Protein AF-A0A2P5KCD7-F1 (afdb_monomer_lite)

Secondary structure (DSSP, 8-state):
---TT-SHHHHHHHHHHHHHHHHHHHHHHHHHHTSTT----GGG-STT--TTTHHHHHHHHHHTT-EEEEEE-TTSSEEEEEE-------S--

Radius of gyration: 29.49 Å; chains: 1; bounding box: 62×32×85 Å

pLDDT: mean 74.32, std 16.32, range [42.06, 95.5]

InterPro domains:
  IPR003594 Histidine kinase/HSP90-like ATPase domain [PF02518] (36-87)
  IPR036890 Histidine kinase/HSP90-like ATPase superfamily [G3DSA:3.30.565.10] (29-92)
  IPR036890 Histidine kinase/HSP90-like ATPase superfamily [SSF55874] (35-85)

Sequence (93 aa):
MRRPFDSLFGRLALLVVGVLLLAHFAWFALVNASRPFVRLDPARGGNGHSGLGLAIVERLTNRLGGECRIGNRERGGLRVELEFPAQSGAAQV

Foldseek 3Di:
DDPPCPDPVNVVVVVVVVVVVVVVVVVVVVVVVPPPDPPPDPVPPPPDDDPPCVVVVQVVLVVQVKHWDWDADPVGDIDIDIGHPDPPDDPDD

Organism: NCBI:txid417203

Structure (mmCIF, N/CA/C/O backbone):
data_AF-A0A2P5KCD7-F1
#
_entry.id   AF-A0A2P5KCD7-F1
#
loop_
_atom_site.group_PDB
_atom_site.id
_atom_site.type_symbol
_atom_site.label_atom_id
_atom_site.label_alt_id
_atom_site.label_comp_id
_atom_site.label_asym_id
_atom_site.label_entity_id
_atom_site.label_seq_id
_atom_site.pdbx_PDB_ins_code
_atom_site.Cartn_x
_atom_site.Cartn_y
_atom_site.Cartn_z
_atom_site.occupancy
_atom_site.B_iso_or_equiv
_atom_site.auth_seq_id
_atom_site.auth_comp_id
_atom_site.auth_asym_id
_atom_site.auth_atom_id
_atom_site.pdbx_PDB_model_num
ATOM 1 N N . MET A 1 1 ? 41.331 -18.105 -40.496 1.00 49.69 1 MET A N 1
ATOM 2 C CA . MET A 1 1 ? 40.363 -17.906 -39.395 1.00 49.69 1 MET A CA 1
ATOM 3 C C . MET A 1 1 ? 40.352 -16.429 -39.000 1.00 49.69 1 MET A C 1
ATOM 5 O O . MET A 1 1 ? 41.164 -16.024 -38.183 1.00 49.69 1 MET A O 1
ATOM 9 N N . ARG A 1 2 ? 39.517 -15.591 -39.630 1.00 56.62 2 ARG A N 1
ATOM 10 C CA . ARG A 1 2 ? 39.327 -14.181 -39.235 1.00 56.62 2 ARG A CA 1
ATOM 11 C C . ARG A 1 2 ? 37.963 -14.093 -38.563 1.00 56.62 2 ARG A C 1
ATOM 13 O O . ARG A 1 2 ? 36.981 -14.525 -39.161 1.00 56.62 2 ARG A O 1
ATOM 20 N N . ARG A 1 3 ? 37.912 -13.664 -37.300 1.00 66.69 3 ARG A N 1
ATOM 21 C CA . ARG A 1 3 ? 36.655 -13.614 -36.546 1.00 66.69 3 ARG A CA 1
ATOM 22 C C . ARG A 1 3 ? 35.748 -12.553 -37.192 1.00 66.69 3 ARG A C 1
ATOM 24 O O . ARG A 1 3 ? 36.227 -11.452 -37.452 1.00 66.69 3 ARG A O 1
ATOM 31 N N . PRO A 1 4 ? 34.463 -12.843 -37.459 1.00 60.91 4 PRO A N 1
ATOM 32 C CA . PRO A 1 4 ? 33.572 -11.930 -38.189 1.00 60.91 4 PRO A CA 1
ATOM 33 C C . PRO A 1 4 ? 33.280 -10.609 -37.444 1.00 60.91 4 PRO A C 1
ATOM 35 O O . PRO A 1 4 ? 32.682 -9.698 -38.010 1.00 60.91 4 PRO A O 1
ATOM 38 N N . PHE A 1 5 ? 33.737 -10.482 -36.195 1.00 58.62 5 PHE A N 1
ATOM 39 C CA . PHE A 1 5 ? 33.457 -9.375 -35.278 1.00 58.62 5 PHE A CA 1
ATOM 40 C C . PHE A 1 5 ? 34.540 -8.280 -35.220 1.00 58.62 5 PHE A C 1
ATOM 42 O O . PHE A 1 5 ? 34.372 -7.307 -34.489 1.00 58.62 5 PHE A O 1
ATOM 49 N N . ASP A 1 6 ? 35.632 -8.391 -35.985 1.00 64.94 6 ASP A N 1
ATOM 50 C CA . ASP A 1 6 ? 36.728 -7.404 -35.948 1.00 64.94 6 ASP A CA 1
ATOM 51 C C . ASP A 1 6 ? 36.595 -6.257 -36.961 1.00 64.94 6 ASP A C 1
ATOM 53 O O . ASP A 1 6 ? 37.480 -5.407 -37.062 1.00 64.94 6 ASP A O 1
ATOM 57 N N . SER A 1 7 ? 35.483 -6.180 -37.698 1.00 80.75 7 SER A N 1
ATOM 58 C CA . SER A 1 7 ? 35.210 -5.009 -38.532 1.00 80.75 7 SER A CA 1
ATOM 59 C C . SER A 1 7 ? 34.773 -3.824 -37.666 1.00 80.75 7 SER A C 1
ATOM 61 O O . SER A 1 7 ? 34.021 -3.985 -36.701 1.00 80.75 7 SER A O 1
ATOM 63 N N . LEU A 1 8 ? 35.205 -2.610 -38.034 1.00 81.38 8 LEU A N 1
ATOM 64 C CA . LEU A 1 8 ? 34.681 -1.366 -37.448 1.00 81.38 8 LEU A CA 1
ATOM 65 C C . LEU A 1 8 ? 33.144 -1.357 -37.465 1.00 81.38 8 LEU A C 1
ATOM 67 O O . LEU A 1 8 ? 32.514 -0.960 -36.488 1.00 81.38 8 LEU A O 1
ATOM 71 N N . PHE A 1 9 ? 32.554 -1.888 -38.539 1.00 82.00 9 PHE A N 1
ATOM 72 C CA . PHE A 1 9 ? 31.114 -2.062 -38.694 1.00 82.00 9 PHE A CA 1
ATOM 73 C C . PHE A 1 9 ? 30.512 -3.047 -37.680 1.00 82.00 9 PHE A C 1
ATOM 75 O O . PHE A 1 9 ? 29.496 -2.745 -37.067 1.00 82.00 9 PHE A O 1
ATOM 82 N N . GLY A 1 10 ? 31.152 -4.195 -37.444 1.00 84.44 10 GLY A N 1
ATOM 83 C CA . GLY A 1 10 ? 30.703 -5.193 -36.471 1.00 84.44 10 GLY A CA 1
ATOM 84 C C . GLY A 1 10 ? 30.776 -4.690 -35.031 1.00 84.44 10 GLY A C 1
ATOM 85 O O . GLY A 1 10 ? 29.849 -4.913 -34.256 1.00 84.44 10 GLY A O 1
ATOM 86 N N . ARG A 1 11 ? 31.832 -3.944 -34.681 1.00 86.19 11 ARG A N 1
ATOM 87 C CA . ARG A 1 11 ? 31.950 -3.302 -33.362 1.00 86.19 11 ARG A CA 1
ATOM 88 C C . ARG A 1 11 ? 30.901 -2.212 -33.172 1.00 86.19 11 ARG A C 1
ATOM 90 O O . ARG A 1 11 ? 30.273 -2.169 -32.121 1.00 86.19 11 ARG A O 1
ATOM 97 N N . LEU A 1 12 ? 30.667 -1.380 -34.190 1.00 87.94 12 LEU A N 1
ATOM 98 C CA . LEU A 1 12 ? 29.612 -0.367 -34.158 1.00 87.94 12 LEU A CA 1
ATOM 99 C C . LEU A 1 12 ? 28.227 -1.012 -34.020 1.00 87.94 12 LEU A C 1
ATOM 101 O O . LEU A 1 12 ? 27.455 -0.596 -33.165 1.00 87.94 12 LEU A O 1
ATOM 105 N N . ALA A 1 13 ? 27.932 -2.056 -34.797 1.00 89.50 13 ALA A N 1
ATOM 106 C CA . ALA A 1 13 ? 26.671 -2.786 -34.710 1.00 89.50 13 ALA A CA 1
ATOM 107 C C . ALA A 1 13 ? 26.462 -3.394 -33.314 1.00 89.50 13 ALA A C 1
ATOM 109 O O . ALA A 1 13 ? 25.376 -3.281 -32.750 1.00 89.50 13 ALA A O 1
ATOM 110 N N . LEU A 1 14 ? 27.509 -3.972 -32.719 1.00 90.19 14 LEU A N 1
ATOM 111 C CA . LEU A 1 14 ? 27.451 -4.547 -31.375 1.00 90.19 14 LEU A CA 1
ATOM 112 C C . LEU A 1 14 ? 27.254 -3.466 -30.301 1.00 90.19 14 LEU A C 1
ATOM 114 O O . LEU A 1 14 ? 26.444 -3.655 -29.396 1.00 90.19 14 LEU A O 1
ATOM 118 N N . LEU A 1 15 ? 27.920 -2.314 -30.431 1.00 93.38 15 LEU A N 1
ATOM 119 C CA . LEU A 1 15 ? 27.704 -1.167 -29.546 1.00 93.38 15 LEU A CA 1
ATOM 120 C C . LEU A 1 15 ? 26.283 -0.616 -29.666 1.00 93.38 15 LEU A C 1
ATOM 122 O O . LEU A 1 15 ? 25.651 -0.367 -28.648 1.00 93.38 15 LEU A O 1
ATOM 126 N N . VAL A 1 16 ? 25.757 -0.464 -30.883 1.00 93.62 16 VAL A N 1
ATOM 127 C CA . VAL A 1 16 ? 24.399 0.046 -31.115 1.00 93.62 16 VAL A CA 1
ATOM 128 C C . VAL A 1 16 ? 23.359 -0.900 -30.525 1.00 93.62 16 VAL A C 1
ATOM 130 O O . VAL A 1 16 ? 22.493 -0.459 -29.775 1.00 93.62 16 VAL A O 1
ATOM 133 N N . VAL A 1 17 ? 23.468 -2.203 -30.796 1.00 94.50 17 VAL A N 1
ATOM 134 C CA . VAL A 1 17 ? 22.564 -3.205 -30.214 1.00 94.50 17 VAL A CA 1
ATOM 135 C C . VAL A 1 17 ? 22.684 -3.216 -28.689 1.00 94.50 17 VAL A C 1
ATOM 137 O O . VAL A 1 17 ? 21.668 -3.215 -27.999 1.00 94.50 17 VAL A O 1
ATOM 140 N N . GLY A 1 18 ? 23.905 -3.150 -28.152 1.00 94.50 18 GLY A N 1
ATOM 141 C CA . GLY A 1 18 ? 24.147 -3.072 -26.714 1.00 94.50 18 GLY A CA 1
ATOM 142 C C . GLY A 1 18 ? 23.494 -1.848 -26.072 1.00 94.50 18 GLY A C 1
ATOM 143 O O . GLY A 1 18 ? 22.765 -1.993 -25.095 1.00 94.50 18 GLY A O 1
ATOM 144 N N . VAL A 1 19 ? 23.689 -0.658 -26.646 1.00 95.50 19 VAL A N 1
ATOM 145 C CA . VAL A 1 19 ? 23.093 0.600 -26.167 1.00 95.50 19 VAL A CA 1
ATOM 146 C C . VAL A 1 19 ? 21.568 0.557 -26.250 1.00 95.50 19 VAL A C 1
ATOM 148 O O . VAL A 1 19 ? 20.908 0.969 -25.300 1.00 95.50 19 VAL A O 1
ATOM 151 N N . LEU A 1 20 ? 20.997 0.022 -27.332 1.00 94.81 20 LEU A N 1
ATOM 152 C CA . LEU A 1 20 ? 19.546 -0.127 -27.477 1.00 94.81 20 LEU A CA 1
ATOM 153 C C . LEU A 1 20 ? 18.956 -1.053 -26.406 1.00 94.81 20 LEU A C 1
ATOM 155 O O . LEU A 1 20 ? 17.931 -0.719 -25.815 1.00 94.81 20 LEU A O 1
ATOM 159 N N . LEU A 1 21 ? 19.611 -2.180 -26.113 1.00 94.62 21 LEU A N 1
ATOM 160 C CA . LEU A 1 21 ? 19.186 -3.093 -25.047 1.00 94.62 21 LEU A CA 1
ATOM 161 C C . LEU A 1 21 ? 19.285 -2.436 -23.667 1.00 94.62 21 LEU A C 1
ATOM 163 O O . LEU A 1 21 ? 18.362 -2.558 -22.863 1.00 94.62 21 LEU A O 1
ATOM 167 N N . LEU A 1 22 ? 20.370 -1.704 -23.410 1.00 93.69 22 LEU A N 1
ATOM 168 C CA . LEU A 1 22 ? 20.588 -0.991 -22.151 1.00 93.69 22 LEU A CA 1
ATOM 169 C C . LEU A 1 22 ? 19.538 0.107 -21.949 1.00 93.69 22 LEU A C 1
ATOM 171 O O . LEU A 1 22 ? 18.957 0.205 -20.873 1.00 93.69 22 LEU A O 1
ATOM 175 N N . ALA A 1 23 ? 19.234 0.876 -22.997 1.00 93.50 23 ALA A N 1
ATOM 176 C CA . ALA A 1 23 ? 18.187 1.892 -22.984 1.00 93.50 23 ALA A CA 1
ATOM 177 C C . ALA A 1 23 ? 16.791 1.278 -22.800 1.00 93.50 23 ALA A C 1
ATOM 179 O O . ALA A 1 23 ? 16.000 1.792 -22.013 1.00 93.50 23 ALA A O 1
ATOM 180 N N . HIS A 1 24 ? 16.492 0.158 -23.468 1.00 90.88 24 HIS A N 1
ATOM 181 C CA . HIS A 1 24 ? 15.220 -0.548 -23.312 1.00 90.88 24 HIS A CA 1
ATOM 182 C C . HIS A 1 24 ? 15.043 -1.086 -21.887 1.00 90.88 24 HIS A C 1
ATOM 184 O O . HIS A 1 24 ? 13.982 -0.923 -21.286 1.00 90.88 24 HIS A O 1
ATOM 190 N N . PHE A 1 25 ? 16.094 -1.679 -21.318 1.00 92.25 25 PHE A N 1
ATOM 191 C CA . PHE A 1 25 ? 16.074 -2.187 -19.950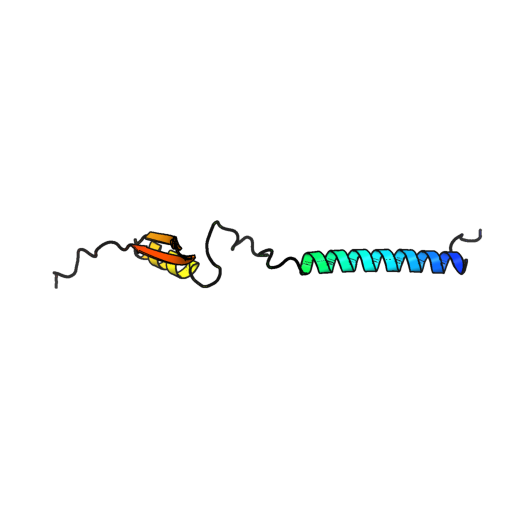 1.00 92.25 25 PHE A CA 1
ATOM 192 C C . PHE A 1 25 ? 15.989 -1.055 -18.922 1.00 92.25 25 PHE A C 1
ATOM 194 O O . PHE A 1 25 ? 15.214 -1.148 -17.975 1.00 92.25 25 PHE A O 1
ATOM 201 N N . ALA A 1 26 ? 16.723 0.043 -19.131 1.00 88.62 26 ALA A N 1
ATOM 202 C CA . ALA A 1 26 ? 16.650 1.232 -18.287 1.00 88.62 26 ALA A CA 1
ATOM 203 C C . ALA A 1 26 ? 15.258 1.878 -18.338 1.00 88.62 26 ALA A C 1
ATOM 205 O O . ALA A 1 26 ? 14.714 2.229 -17.295 1.00 88.62 26 ALA A O 1
ATOM 206 N N . TRP A 1 27 ? 14.646 1.970 -19.524 1.00 87.31 27 TRP A N 1
ATOM 207 C CA . TRP A 1 27 ? 13.267 2.429 -19.690 1.00 87.31 27 TRP A CA 1
ATOM 208 C C . TRP A 1 27 ? 12.282 1.514 -18.962 1.00 87.31 27 TRP A C 1
ATOM 210 O O . TRP A 1 27 ? 11.455 1.990 -18.191 1.00 87.31 27 TRP A O 1
ATOM 220 N N . PHE A 1 28 ? 12.394 0.198 -19.143 1.00 85.88 28 PHE A N 1
ATOM 221 C CA . PHE A 1 28 ? 11.545 -0.777 -18.462 1.00 85.88 28 PHE A CA 1
ATOM 222 C C . PHE A 1 28 ? 11.685 -0.700 -16.934 1.00 85.88 28 PHE A C 1
ATOM 224 O O . PHE A 1 28 ? 10.685 -0.696 -16.215 1.00 85.88 28 PHE A O 1
ATOM 231 N N . ALA A 1 29 ? 12.917 -0.580 -16.433 1.00 78.69 29 ALA A N 1
ATOM 232 C CA . ALA A 1 29 ? 13.209 -0.422 -15.015 1.00 78.69 29 ALA A CA 1
ATOM 233 C C . ALA A 1 29 ? 12.652 0.896 -14.463 1.00 78.69 29 ALA A C 1
ATOM 235 O O . ALA A 1 29 ? 12.023 0.889 -13.408 1.00 78.69 29 ALA A O 1
ATOM 236 N N . LEU A 1 30 ? 12.812 2.008 -15.187 1.00 80.38 30 LEU A N 1
ATOM 237 C CA . LEU A 1 30 ? 12.294 3.314 -14.784 1.00 80.38 30 LEU A CA 1
ATOM 238 C C . LEU A 1 30 ? 10.763 3.344 -14.795 1.00 80.38 30 LEU A C 1
ATOM 240 O O . LEU A 1 30 ? 10.165 3.855 -13.854 1.00 80.38 30 LEU A O 1
ATOM 244 N N . VAL A 1 31 ? 10.121 2.766 -15.812 1.00 78.19 31 VAL A N 1
ATOM 245 C CA . VAL A 1 31 ? 8.657 2.657 -15.902 1.00 78.19 31 VAL A CA 1
ATOM 246 C C . VAL A 1 31 ? 8.106 1.776 -14.782 1.00 78.19 31 VAL A C 1
ATOM 248 O O . VAL A 1 31 ? 7.089 2.124 -14.188 1.00 78.19 31 VAL A O 1
ATOM 251 N N . ASN A 1 32 ? 8.777 0.674 -14.436 1.00 69.06 32 ASN A N 1
ATOM 252 C CA . ASN A 1 32 ? 8.369 -0.164 -13.307 1.00 69.06 32 ASN A CA 1
ATOM 253 C C . ASN A 1 32 ? 8.625 0.497 -11.948 1.00 69.06 32 ASN A C 1
ATOM 255 O O . ASN A 1 32 ? 7.776 0.387 -11.067 1.00 69.06 32 ASN A O 1
ATOM 259 N N . ALA A 1 33 ? 9.738 1.216 -11.784 1.00 64.75 33 ALA A N 1
ATOM 260 C CA . ALA A 1 33 ? 10.039 1.976 -10.570 1.00 64.75 33 ALA A CA 1
ATOM 261 C C . ALA A 1 33 ? 9.119 3.199 -10.400 1.00 64.75 33 ALA A C 1
ATOM 263 O O . ALA A 1 33 ? 8.827 3.602 -9.279 1.00 64.75 33 ALA A O 1
ATOM 264 N N . SER A 1 34 ? 8.633 3.763 -11.508 1.00 62.06 34 SER A N 1
ATOM 265 C CA . SER A 1 34 ? 7.718 4.910 -11.533 1.00 62.06 34 SER A CA 1
ATOM 266 C C . SER A 1 34 ? 6.243 4.504 -11.471 1.00 62.06 34 SER A C 1
ATOM 268 O O . SER A 1 34 ? 5.376 5.378 -11.503 1.00 62.06 34 SER A O 1
ATOM 270 N N . ARG A 1 35 ? 5.919 3.204 -11.355 1.00 54.03 35 ARG A N 1
ATOM 271 C CA . ARG A 1 35 ? 4.562 2.788 -10.977 1.00 54.03 35 ARG A CA 1
ATOM 272 C C . ARG A 1 35 ? 4.308 3.293 -9.552 1.00 54.03 35 ARG A C 1
ATOM 274 O O . ARG A 1 35 ? 4.983 2.831 -8.630 1.00 54.03 35 ARG A O 1
ATOM 281 N N . PRO A 1 36 ? 3.365 4.230 -9.343 1.00 46.88 36 PRO A N 1
ATOM 282 C CA . PRO A 1 36 ? 3.148 4.828 -8.036 1.00 46.88 36 PRO A CA 1
ATOM 283 C C . PRO A 1 36 ? 2.720 3.731 -7.067 1.00 46.88 36 PRO A C 1
ATOM 285 O O . PRO A 1 36 ? 1.694 3.088 -7.273 1.00 46.88 36 PRO A O 1
ATOM 288 N N . PHE A 1 37 ? 3.508 3.515 -6.017 1.00 46.06 37 PHE A N 1
ATOM 289 C CA . PHE A 1 37 ? 3.107 2.725 -4.856 1.00 46.06 37 PHE A CA 1
ATOM 290 C C . PHE A 1 37 ? 2.541 1.332 -5.179 1.00 46.06 37 PHE A C 1
ATOM 292 O O . PHE A 1 37 ? 1.502 0.943 -4.638 1.00 46.06 37 PHE A O 1
ATOM 299 N N . VAL A 1 38 ? 3.257 0.518 -5.965 1.00 46.22 38 VAL A N 1
ATOM 300 C CA . VAL A 1 38 ? 3.134 -0.934 -5.760 1.00 46.22 38 VAL A CA 1
ATOM 301 C C . VAL A 1 38 ? 3.774 -1.224 -4.408 1.00 46.22 38 VAL A C 1
ATOM 303 O O . VAL A 1 38 ? 4.987 -1.332 -4.261 1.00 46.22 38 VAL A O 1
ATOM 306 N N . ARG A 1 39 ? 2.898 -1.200 -3.406 1.00 51.06 39 ARG A N 1
ATOM 307 C CA . ARG A 1 39 ? 3.086 -1.431 -1.979 1.00 51.06 39 ARG A CA 1
ATOM 308 C C . ARG A 1 39 ? 3.914 -2.710 -1.782 1.00 51.06 39 ARG A C 1
ATOM 310 O O . ARG A 1 39 ? 3.361 -3.798 -1.696 1.00 51.06 39 ARG A O 1
ATOM 317 N N . LEU A 1 40 ? 5.241 -2.560 -1.747 1.00 42.06 40 LEU A N 1
ATOM 318 C CA . LEU A 1 40 ? 6.251 -3.631 -1.742 1.00 42.06 40 LEU A CA 1
ATOM 319 C C . LEU A 1 40 ? 6.306 -4.441 -0.430 1.00 42.06 40 LEU A C 1
ATOM 321 O O . LEU A 1 40 ? 7.295 -5.113 -0.158 1.00 42.06 40 LEU A O 1
ATOM 325 N N . ASP A 1 41 ? 5.269 -4.357 0.401 1.00 46.66 41 ASP A N 1
ATOM 326 C CA . ASP A 1 41 ? 5.197 -5.026 1.693 1.00 46.66 41 ASP A CA 1
ATOM 327 C C . ASP A 1 41 ? 3.988 -5.980 1.704 1.00 46.66 41 ASP A C 1
ATOM 329 O O . ASP A 1 41 ? 2.849 -5.536 1.899 1.00 46.66 41 ASP A O 1
ATOM 333 N N . PRO A 1 42 ? 4.212 -7.292 1.497 1.00 49.94 42 PRO A N 1
ATOM 334 C CA . PRO A 1 42 ? 3.185 -8.321 1.632 1.00 49.94 42 PRO A CA 1
ATOM 335 C C . PRO A 1 42 ? 2.539 -8.352 3.026 1.00 49.94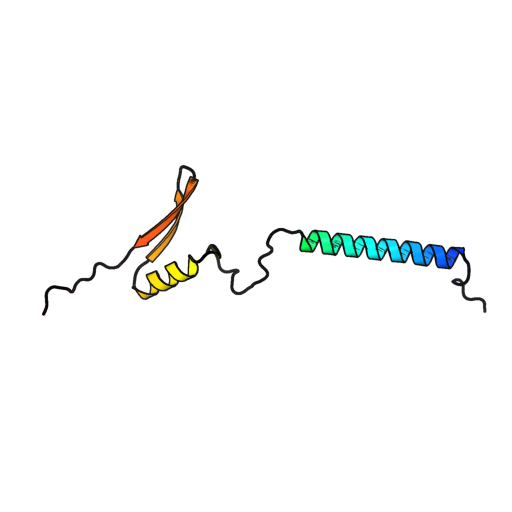 42 PRO A C 1
ATOM 337 O O . PRO A 1 42 ? 1.393 -8.777 3.144 1.00 49.94 42 PRO A O 1
ATOM 340 N N . ALA A 1 43 ? 3.204 -7.846 4.073 1.00 50.00 43 ALA A N 1
ATOM 341 C CA . ALA A 1 43 ? 2.619 -7.716 5.410 1.00 50.00 43 ALA A CA 1
ATOM 342 C C . ALA A 1 43 ? 1.642 -6.528 5.527 1.00 50.00 43 ALA A C 1
ATOM 344 O O . ALA A 1 43 ? 0.922 -6.413 6.519 1.00 50.00 43 ALA A O 1
ATOM 345 N N . ARG A 1 44 ? 1.573 -5.652 4.512 1.00 50.53 44 ARG A N 1
ATOM 346 C CA . ARG A 1 44 ? 0.642 -4.508 4.418 1.00 50.53 44 ARG A CA 1
ATOM 347 C C . ARG A 1 44 ? -0.404 -4.653 3.305 1.00 50.53 44 ARG A C 1
ATOM 349 O O . ARG A 1 44 ? -1.138 -3.699 3.034 1.00 50.53 44 ARG A O 1
ATOM 356 N N . GLY A 1 45 ? -0.461 -5.819 2.659 1.00 44.47 45 GLY A N 1
ATOM 357 C CA . GLY A 1 45 ? -1.382 -6.162 1.568 1.00 44.47 45 GLY A CA 1
ATOM 358 C C . GLY A 1 45 ? -2.692 -6.825 2.012 1.00 44.47 45 GLY A C 1
ATOM 359 O O . GLY A 1 45 ? -3.356 -7.447 1.191 1.00 44.47 45 GLY A O 1
ATOM 360 N N . GLY A 1 46 ? -3.057 -6.728 3.293 1.00 49.50 46 GLY A N 1
ATOM 361 C CA . GLY A 1 46 ? -4.371 -7.143 3.782 1.00 49.50 46 GLY A CA 1
ATOM 362 C C . GLY A 1 46 ? -5.447 -6.123 3.406 1.00 49.50 46 GLY A C 1
ATOM 363 O O . GLY A 1 46 ? -5.200 -4.916 3.429 1.00 49.50 46 GLY A O 1
ATOM 364 N N . ASN A 1 47 ? -6.626 -6.617 3.042 1.00 50.69 47 ASN A N 1
ATOM 365 C CA . ASN A 1 47 ? -7.801 -5.849 2.633 1.00 50.69 47 ASN A CA 1
ATOM 366 C C . ASN A 1 47 ? -8.065 -4.633 3.552 1.00 50.69 47 ASN A C 1
ATOM 368 O O . ASN A 1 47 ? -8.608 -4.801 4.630 1.00 50.69 47 ASN A O 1
ATOM 372 N N . GLY A 1 48 ? -7.743 -3.410 3.111 1.00 53.94 48 GLY A N 1
ATOM 373 C CA . GLY A 1 48 ? -8.509 -2.224 3.523 1.00 53.94 48 GLY A CA 1
ATOM 374 C C . GLY A 1 48 ? -7.923 -1.212 4.515 1.00 53.94 48 GLY A C 1
ATOM 375 O O . GLY A 1 48 ? -8.630 -0.256 4.817 1.00 53.94 48 GLY A O 1
ATOM 376 N N . HIS A 1 49 ? -6.673 -1.297 4.983 1.00 50.72 49 HIS A N 1
ATOM 377 C CA . HIS A 1 49 ? -6.232 -0.375 6.050 1.00 50.72 49 HIS A CA 1
ATOM 378 C C . HIS A 1 49 ? -5.195 0.641 5.559 1.00 50.72 49 HIS A C 1
ATOM 380 O O . HIS A 1 49 ? -4.060 0.323 5.191 1.00 50.72 49 HIS A O 1
ATOM 386 N N . SER A 1 50 ? -5.615 1.905 5.512 1.00 55.81 50 SER A N 1
ATOM 387 C CA . SER A 1 50 ? -4.807 3.082 5.200 1.00 55.81 50 SER A CA 1
ATOM 388 C C . SER A 1 50 ? -3.524 3.047 6.035 1.00 55.81 50 SER A C 1
ATOM 390 O O . SER A 1 50 ? -3.585 3.063 7.265 1.00 55.81 50 SER A O 1
ATOM 392 N N . GLY A 1 51 ? -2.356 2.995 5.386 1.00 55.78 51 GLY A N 1
ATOM 393 C CA . GLY A 1 51 ? -1.032 2.837 6.016 1.00 55.78 51 GLY A CA 1
ATOM 394 C C . GLY A 1 51 ? -0.551 4.027 6.862 1.00 55.78 51 GLY A C 1
ATOM 395 O O . GLY A 1 51 ? 0.650 4.254 6.950 1.00 55.78 51 GLY A O 1
ATOM 396 N N . LEU A 1 52 ? -1.486 4.783 7.441 1.00 59.66 52 LEU A N 1
ATOM 397 C CA . LEU A 1 52 ? -1.328 6.083 8.091 1.00 59.66 52 LEU A CA 1
ATOM 398 C C . LEU A 1 52 ? -1.469 6.004 9.626 1.00 59.66 52 LEU A C 1
ATOM 400 O O . LEU A 1 52 ? -1.173 6.968 10.315 1.00 59.66 52 LEU A O 1
ATOM 404 N N . GLY A 1 53 ? -1.903 4.859 10.169 1.00 66.88 53 GLY A N 1
ATOM 405 C CA . GLY A 1 53 ? -2.122 4.661 11.612 1.00 66.88 53 GLY A CA 1
ATOM 406 C C . GLY A 1 53 ? -3.480 4.051 11.968 1.00 66.88 53 GLY A C 1
ATOM 407 O O . GLY A 1 53 ? -3.667 3.615 13.100 1.00 66.88 53 GLY A O 1
ATOM 408 N N . LEU A 1 54 ? -4.405 3.925 11.007 1.00 74.56 54 LEU A N 1
ATOM 409 C CA . LEU A 1 54 ? -5.717 3.305 11.245 1.00 74.56 54 LEU A CA 1
ATOM 410 C C . LEU A 1 54 ? -5.627 1.836 11.670 1.00 74.56 54 LEU A C 1
ATOM 412 O O . LEU A 1 54 ? -6.427 1.403 12.488 1.00 74.56 54 LEU A O 1
ATOM 416 N N . ALA A 1 55 ? -4.618 1.098 11.200 1.00 74.69 55 ALA A N 1
ATOM 417 C CA . ALA A 1 55 ? -4.377 -0.272 11.655 1.00 74.69 55 ALA A CA 1
ATOM 418 C C . ALA A 1 55 ? -4.079 -0.349 13.168 1.00 74.69 55 ALA A C 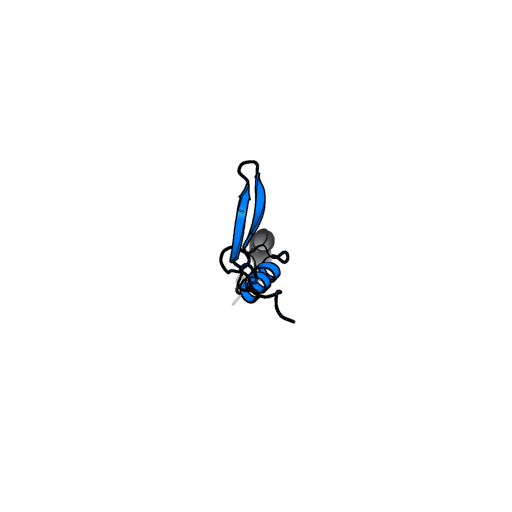1
ATOM 420 O O . ALA A 1 55 ? -4.400 -1.340 13.818 1.00 74.69 55 ALA A O 1
ATOM 421 N N . ILE A 1 56 ? -3.474 0.698 13.745 1.00 81.62 56 ILE A N 1
ATOM 422 C CA . ILE A 1 56 ? -3.243 0.781 15.194 1.00 81.62 56 ILE A CA 1
ATOM 423 C C . ILE A 1 56 ? -4.569 1.048 15.903 1.00 81.62 56 ILE A C 1
ATOM 425 O O . ILE A 1 56 ? -4.874 0.368 16.877 1.00 81.62 56 ILE A O 1
ATOM 429 N N . VAL A 1 57 ? -5.364 1.993 15.392 1.00 83.94 57 VAL A N 1
ATOM 430 C CA . VAL A 1 57 ? -6.687 2.328 15.941 1.00 83.94 57 VAL A CA 1
ATOM 431 C C . VAL A 1 57 ? -7.590 1.099 15.956 1.00 83.94 57 VAL A C 1
ATOM 433 O O . VAL A 1 57 ? -8.084 0.731 17.009 1.00 83.94 57 VAL A O 1
ATOM 436 N N . GLU A 1 58 ? -7.727 0.400 14.833 1.00 82.44 58 GLU A N 1
ATOM 437 C CA . GLU A 1 58 ? -8.523 -0.825 14.737 1.00 82.44 58 GLU A CA 1
ATOM 438 C C . GLU A 1 58 ? -8.036 -1.915 15.695 1.00 82.44 58 GLU A C 1
ATOM 440 O O . GLU A 1 58 ? -8.834 -2.551 16.380 1.00 82.44 58 GLU A O 1
ATOM 445 N N . ARG A 1 59 ? -6.715 -2.101 15.808 1.00 84.00 59 ARG A N 1
ATOM 446 C CA . ARG A 1 59 ? -6.144 -3.068 16.749 1.00 84.00 59 ARG A CA 1
ATOM 447 C C . ARG A 1 59 ? -6.431 -2.702 18.205 1.00 84.00 59 ARG A C 1
ATOM 449 O O . ARG A 1 59 ? -6.642 -3.606 19.012 1.00 84.00 59 ARG A O 1
ATOM 456 N N . LEU A 1 60 ? -6.410 -1.417 18.556 1.00 86.81 60 LEU A N 1
ATOM 457 C CA . LEU A 1 60 ? -6.751 -0.938 19.897 1.00 86.81 60 LEU A CA 1
ATOM 458 C C . LEU A 1 60 ? -8.249 -1.086 20.171 1.00 86.81 60 LEU A C 1
ATOM 460 O O . LEU A 1 60 ? -8.613 -1.601 21.223 1.00 86.81 60 LEU A O 1
ATOM 464 N N . THR A 1 61 ? -9.101 -0.723 19.215 1.00 88.81 61 THR A N 1
ATOM 465 C CA . THR A 1 61 ? -10.557 -0.856 19.317 1.00 88.81 61 THR A CA 1
ATOM 466 C C . THR A 1 61 ? -10.967 -2.312 19.511 1.00 88.81 61 THR A C 1
ATOM 468 O O . THR A 1 61 ? -11.637 -2.619 20.494 1.00 88.81 61 THR A O 1
ATOM 471 N N . ASN A 1 62 ? -10.446 -3.227 18.687 1.00 86.56 62 ASN A N 1
ATOM 472 C CA . ASN A 1 62 ? -10.685 -4.664 18.842 1.00 86.56 62 ASN A CA 1
ATOM 473 C C . ASN A 1 62 ? -10.180 -5.196 20.196 1.00 86.56 62 ASN A C 1
ATOM 475 O O . ASN A 1 62 ? -10.838 -6.020 20.824 1.00 86.56 62 ASN A O 1
ATOM 479 N N . ARG A 1 63 ? -9.027 -4.717 20.692 1.00 86.62 63 ARG A N 1
ATOM 480 C CA . ARG A 1 63 ? -8.515 -5.102 22.025 1.00 86.62 63 ARG A CA 1
ATOM 481 C C . ARG A 1 63 ? -9.398 -4.617 23.174 1.00 86.62 63 ARG A C 1
ATOM 483 O O . ARG A 1 63 ? -9.429 -5.270 24.209 1.00 86.62 63 ARG A O 1
ATOM 490 N N . LEU A 1 64 ? -10.084 -3.492 23.001 1.00 87.12 64 LEU A N 1
ATOM 491 C CA . LEU A 1 64 ? -11.032 -2.942 23.971 1.00 87.12 64 LEU A CA 1
ATOM 492 C C . LEU A 1 64 ? -12.434 -3.571 23.845 1.00 87.12 64 LEU A C 1
ATOM 494 O O . LEU A 1 64 ? -13.367 -3.112 24.498 1.00 87.12 64 LEU A O 1
ATOM 498 N N . GLY A 1 65 ? -12.587 -4.609 23.014 1.00 87.06 65 GLY A N 1
ATOM 499 C CA . GLY A 1 65 ? -13.867 -5.269 22.753 1.00 87.06 65 GLY A CA 1
ATOM 500 C C . GLY A 1 65 ? -14.817 -4.450 21.879 1.00 87.06 65 GLY A C 1
ATOM 501 O O . GLY A 1 65 ? -16.001 -4.767 21.825 1.00 87.06 65 GLY A O 1
ATOM 502 N N . GLY A 1 66 ? -14.320 -3.391 21.240 1.00 89.06 66 GLY A N 1
ATOM 503 C CA . GLY A 1 66 ? -15.071 -2.572 20.299 1.00 89.06 66 GLY A CA 1
ATOM 504 C C . GLY A 1 66 ? -14.927 -3.030 18.846 1.00 89.06 66 GLY A C 1
ATOM 505 O O . GLY A 1 66 ? -14.051 -3.827 18.520 1.00 89.06 66 GLY A O 1
ATOM 506 N N . GLU A 1 67 ? -15.745 -2.463 17.962 1.00 88.69 67 GLU A N 1
ATOM 507 C CA . GLU A 1 67 ? -15.722 -2.672 16.511 1.00 88.69 67 GLU A CA 1
ATOM 508 C C . GLU A 1 67 ? -15.302 -1.376 15.794 1.00 88.69 67 GLU A C 1
ATOM 510 O O . GLU A 1 67 ? -15.668 -0.275 16.208 1.00 88.69 67 GLU A O 1
ATOM 515 N N . CYS A 1 68 ? -14.528 -1.486 14.710 1.00 82.88 68 CYS A N 1
ATOM 516 C CA . CYS A 1 68 ? -14.111 -0.355 13.877 1.00 82.88 68 CYS A CA 1
ATOM 517 C C . CYS A 1 68 ? -14.663 -0.520 12.455 1.00 82.88 68 CYS A C 1
ATOM 519 O O . CYS A 1 68 ? -14.349 -1.505 11.788 1.00 82.88 68 CYS A O 1
ATOM 521 N N . ARG A 1 69 ? -15.434 0.456 11.961 1.00 85.69 69 ARG A N 1
ATOM 522 C CA . ARG A 1 69 ? -15.928 0.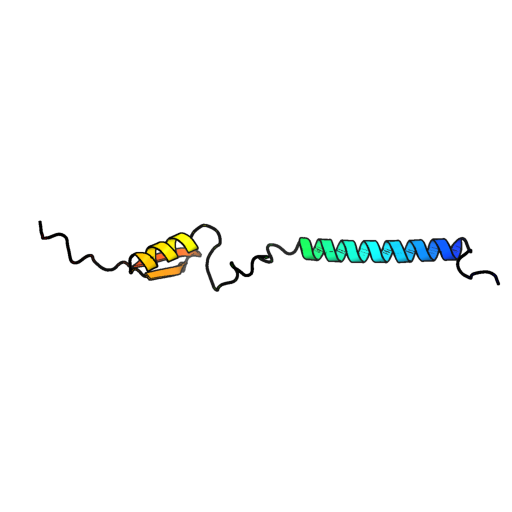500 10.575 1.00 85.69 69 ARG A CA 1
ATOM 523 C C . ARG A 1 69 ? -15.311 1.670 9.821 1.00 85.69 69 ARG A C 1
ATOM 525 O O . ARG A 1 69 ? -15.326 2.808 10.284 1.00 85.69 69 ARG A O 1
ATOM 532 N N . ILE A 1 70 ? -14.783 1.392 8.632 1.00 80.88 70 ILE A N 1
ATOM 533 C CA . ILE A 1 70 ? -14.152 2.384 7.757 1.00 80.88 70 ILE A CA 1
ATOM 534 C C . ILE A 1 70 ? -14.965 2.468 6.467 1.00 80.88 70 ILE A C 1
ATOM 536 O O . ILE A 1 70 ? -15.225 1.457 5.821 1.00 80.88 70 ILE A O 1
ATOM 540 N N . GLY A 1 71 ? -15.346 3.678 6.070 1.00 82.94 71 GLY A N 1
ATOM 541 C CA . GLY A 1 71 ? -16.102 3.914 4.845 1.00 82.94 71 GLY A CA 1
ATOM 542 C C . GLY A 1 71 ? -15.908 5.327 4.312 1.00 82.94 71 GLY A C 1
ATOM 543 O O . GLY A 1 71 ? -15.209 6.145 4.904 1.00 82.94 71 GLY A O 1
ATOM 544 N N . ASN A 1 72 ? -16.543 5.634 3.186 1.00 82.69 72 ASN A N 1
ATOM 545 C CA . ASN A 1 72 ? -16.621 6.999 2.670 1.00 82.69 72 ASN A CA 1
ATOM 546 C C . ASN A 1 72 ? -17.984 7.609 2.997 1.00 82.69 72 ASN A C 1
ATOM 548 O O . ASN A 1 72 ? -18.998 6.915 3.036 1.00 82.69 72 ASN A O 1
ATOM 552 N N . ARG A 1 73 ? -18.021 8.924 3.219 1.00 84.19 73 ARG A N 1
ATOM 553 C CA . ARG A 1 73 ? -19.281 9.669 3.358 1.00 84.19 73 ARG A CA 1
ATOM 554 C C . ARG A 1 73 ? -19.928 9.860 1.986 1.00 84.19 73 ARG A C 1
ATOM 556 O O . ARG A 1 73 ? -19.224 9.999 0.992 1.00 84.19 73 ARG A O 1
ATOM 563 N N . GLU A 1 74 ? -21.253 9.993 1.949 1.00 80.19 74 GLU A N 1
ATOM 564 C CA . GLU A 1 74 ? -22.011 10.257 0.711 1.00 80.19 74 GLU A CA 1
ATOM 565 C C . GLU A 1 74 ? -21.555 11.529 -0.025 1.00 80.19 74 GLU A C 1
ATOM 567 O O . GLU A 1 74 ? -21.518 11.559 -1.249 1.00 80.19 74 GLU A O 1
ATOM 572 N N . ARG A 1 75 ? -21.146 12.573 0.711 1.00 84.38 75 ARG A N 1
ATOM 573 C CA . ARG A 1 75 ? -20.586 13.817 0.141 1.00 84.38 75 ARG A CA 1
ATOM 574 C C . ARG A 1 75 ? -19.071 13.759 -0.115 1.00 84.38 75 ARG A C 1
ATOM 576 O O . ARG A 1 75 ? -18.468 14.788 -0.403 1.00 84.38 75 ARG A O 1
ATOM 583 N N . GLY A 1 76 ? -18.454 12.587 0.018 1.00 81.19 76 GLY A N 1
ATOM 584 C CA . GLY A 1 76 ? -17.007 12.395 -0.055 1.00 81.19 76 GLY A CA 1
ATOM 585 C C . GLY A 1 76 ? -16.284 12.595 1.283 1.00 81.19 76 GLY A C 1
ATOM 586 O O . GLY A 1 76 ? -16.820 13.148 2.245 1.00 81.19 76 GLY A O 1
ATOM 587 N N . GLY A 1 77 ? -15.041 12.114 1.341 1.00 80.75 77 GLY A N 1
ATOM 588 C CA . GLY A 1 77 ? -14.210 12.092 2.548 1.00 80.75 77 GLY A CA 1
ATOM 589 C C . GLY A 1 77 ? -14.322 10.789 3.349 1.00 80.75 77 GLY A C 1
ATOM 590 O O . GLY A 1 77 ? -15.308 10.058 3.246 1.00 80.75 77 GLY A O 1
ATOM 591 N N . LEU A 1 78 ? -13.291 10.516 4.154 1.00 81.38 78 LEU A N 1
ATOM 592 C CA . LEU A 1 78 ? -13.173 9.315 4.986 1.00 81.38 78 LEU A CA 1
ATOM 593 C C . LEU A 1 78 ? -14.071 9.418 6.231 1.00 81.38 78 LEU A C 1
ATOM 595 O O . LEU A 1 78 ? -14.032 10.415 6.952 1.00 81.38 78 LEU A O 1
ATOM 599 N N . ARG A 1 79 ? -14.850 8.370 6.499 1.00 83.75 79 ARG A N 1
ATOM 600 C CA . ARG A 1 79 ? -15.622 8.149 7.728 1.00 83.75 79 ARG A CA 1
ATOM 601 C C . ARG A 1 79 ? -15.038 6.951 8.467 1.00 83.75 79 ARG A C 1
ATOM 603 O O . ARG A 1 79 ? -14.828 5.898 7.870 1.00 83.75 79 ARG A O 1
ATOM 610 N N . VAL A 1 80 ? -14.797 7.118 9.761 1.00 84.50 80 VAL A N 1
ATOM 611 C CA . VAL A 1 80 ? -14.344 6.050 10.655 1.00 84.50 80 VAL A CA 1
ATOM 612 C C . VAL A 1 80 ? -15.283 6.039 11.848 1.00 84.50 80 VAL A C 1
ATOM 614 O O . VAL A 1 80 ? -15.481 7.078 12.475 1.00 84.50 80 VAL A O 1
ATOM 617 N N . GLU A 1 81 ? -15.875 4.890 12.133 1.00 89.44 81 GLU A N 1
ATOM 618 C CA . GLU A 1 81 ? -16.795 4.686 13.247 1.00 89.44 81 GLU A CA 1
ATOM 619 C C . GLU A 1 81 ? -16.203 3.658 14.200 1.00 89.44 81 GLU A C 1
ATOM 621 O O . GLU A 1 81 ? -15.719 2.616 13.763 1.00 89.44 81 GLU A O 1
ATOM 626 N N . LEU A 1 82 ? -16.220 3.975 15.492 1.00 88.81 82 LEU A N 1
ATOM 627 C CA . LEU A 1 82 ? -15.745 3.103 16.558 1.00 88.81 82 LEU A CA 1
ATOM 628 C C . LEU A 1 82 ? -16.918 2.844 17.500 1.00 88.81 82 LEU A C 1
ATOM 630 O O . LEU A 1 82 ? -17.436 3.781 18.109 1.00 88.81 82 LEU A O 1
ATOM 634 N N . GLU A 1 83 ? -17.333 1.591 17.612 1.00 90.44 83 GLU A N 1
ATOM 635 C CA . GLU A 1 83 ? -18.349 1.145 18.562 1.00 90.44 83 GLU A CA 1
ATOM 636 C C . GLU A 1 83 ? -17.636 0.467 19.732 1.00 90.44 83 GLU A C 1
ATOM 638 O O . GLU A 1 83 ? -16.768 -0.371 19.519 1.00 90.44 83 GLU A O 1
ATOM 643 N N . PHE A 1 84 ? -17.971 0.828 20.970 1.00 89.62 84 PHE A N 1
ATOM 644 C CA . PHE A 1 84 ? -17.388 0.224 22.170 1.00 89.62 84 PHE A CA 1
ATOM 645 C C . PHE A 1 84 ? -18.490 -0.386 23.037 1.00 89.62 84 PHE A C 1
ATOM 647 O O . PHE A 1 84 ? -19.594 0.167 23.089 1.00 89.62 84 PHE A O 1
ATOM 654 N N . PRO A 1 85 ? -18.211 -1.485 23.757 1.00 85.31 85 PRO A N 1
ATOM 655 C CA . PRO A 1 85 ? -19.160 -2.034 24.709 1.00 85.31 85 PRO A CA 1
ATOM 656 C C . PRO A 1 85 ? -19.377 -1.018 25.832 1.00 85.31 85 PRO A C 1
ATOM 658 O O . PRO A 1 85 ? -18.421 -0.474 26.393 1.00 85.31 85 PRO A O 1
ATOM 661 N N . ALA A 1 86 ? -20.638 -0.755 26.175 1.00 78.56 86 ALA A N 1
ATOM 662 C CA . ALA A 1 86 ? -20.958 0.055 27.340 1.00 78.56 86 ALA A CA 1
ATOM 663 C C . ALA A 1 86 ? -20.382 -0.644 28.579 1.00 78.56 86 ALA A C 1
ATOM 665 O O . ALA A 1 86 ? -20.780 -1.764 28.904 1.00 78.56 86 ALA A O 1
ATOM 666 N N . GLN A 1 87 ? -19.420 -0.008 29.253 1.00 67.06 87 GLN A N 1
ATOM 667 C CA . GLN A 1 87 ? -18.884 -0.519 30.511 1.00 67.06 87 GLN A CA 1
ATOM 668 C C . GLN A 1 87 ?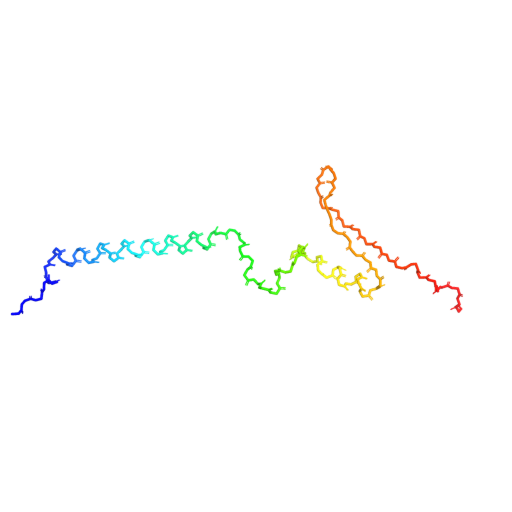 -20.021 -0.596 31.530 1.00 67.06 87 GLN A C 1
ATOM 670 O O . GLN A 1 87 ? -20.420 0.402 32.127 1.00 67.06 87 GLN A O 1
ATOM 675 N N . SER A 1 88 ? -20.550 -1.797 31.736 1.00 63.00 88 SER A N 1
ATOM 676 C CA . SER A 1 88 ? -21.383 -2.099 32.893 1.00 63.00 88 SER A CA 1
ATOM 677 C C . SER A 1 88 ? -20.445 -2.307 34.079 1.00 63.00 88 SER A C 1
ATOM 679 O O . SER A 1 88 ? -20.022 -3.429 34.333 1.00 63.00 88 SER A O 1
ATOM 681 N N . GLY A 1 89 ? -20.045 -1.225 34.757 1.00 61.00 89 GLY A N 1
ATOM 682 C CA . GLY A 1 89 ? -19.206 -1.355 35.953 1.00 61.00 89 GLY A CA 1
ATOM 683 C C . GLY A 1 89 ? -18.458 -0.105 36.410 1.00 61.00 89 GLY A C 1
ATOM 684 O O . GLY A 1 89 ? -17.235 -0.104 36.412 1.00 61.00 89 GLY A O 1
AT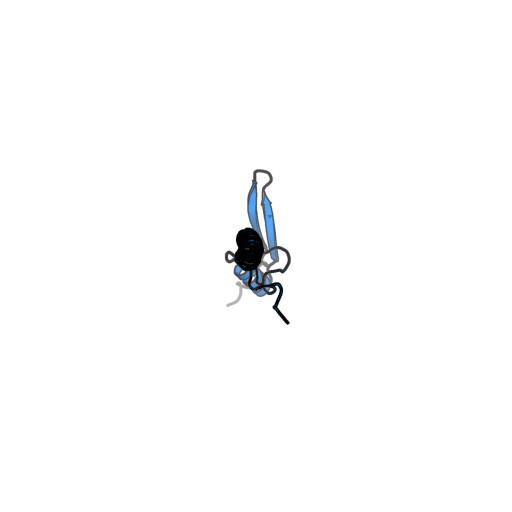OM 685 N N . ALA A 1 90 ? -19.178 0.926 36.858 1.00 54.50 90 ALA A N 1
ATOM 686 C CA . ALA A 1 90 ? -18.646 1.914 37.805 1.00 54.50 90 ALA A CA 1
ATOM 687 C C . ALA A 1 90 ? -19.762 2.413 38.742 1.00 54.50 90 ALA A C 1
ATOM 689 O O . ALA A 1 90 ? -20.022 3.603 38.880 1.00 54.50 90 ALA A O 1
ATOM 690 N N . ALA A 1 91 ? -20.447 1.456 39.365 1.00 53.72 91 ALA A N 1
ATOM 691 C CA . ALA A 1 91 ? -21.178 1.632 40.613 1.00 53.72 91 ALA A CA 1
ATOM 692 C C . ALA A 1 91 ? -20.808 0.446 41.509 1.00 53.72 91 ALA A C 1
ATOM 694 O O . ALA A 1 91 ? -21.582 -0.495 41.629 1.00 53.72 91 ALA A O 1
ATOM 695 N N . GLN A 1 92 ? -19.568 0.448 42.005 1.00 52.09 92 GLN A N 1
ATOM 696 C CA . GLN A 1 92 ? -19.053 -0.345 43.132 1.00 52.09 92 GLN A CA 1
ATOM 697 C C . GLN A 1 92 ? -17.547 -0.062 43.240 1.00 52.09 92 GLN A C 1
ATOM 699 O O . GLN A 1 92 ? -16.768 -0.683 42.525 1.00 52.09 92 GLN A O 1
ATOM 704 N N . VAL A 1 93 ? -17.155 0.961 44.007 1.00 43.59 93 VAL A N 1
ATOM 705 C CA . VAL A 1 93 ? -16.557 0.876 45.359 1.00 43.59 93 VAL A CA 1
ATOM 706 C C . VAL A 1 93 ? -16.719 2.246 46.014 1.00 43.59 93 VAL A C 1
ATOM 708 O O . VAL A 1 93 ? -16.480 3.252 45.311 1.00 43.59 93 VAL A O 1
#